Protein AF-D9QD78-F1 (afdb_monomer_lite)

pLDDT: mean 90.08, std 5.91, range [63.06, 95.75]

Secondary structure (DSSP, 8-state):
----------SS---------TTTHHHHHHHHHS-SS---SSSTT---SS-S-----S-TTSGGGSPEE-TTS---SEEEEEEEE--TTSPPEEEEEEEEEES-HHHHHHHHHHTT-

Sequence (117 aa):
MTSIIQRTYLAEAEFIVEVASDTHGELLRDALRAPKFSTYLGRKAFAPAFPFFLGATADVDVLHRIPACDLSGTKRDTARVQIHHRSAGLQTSAEHINVPAVQERSDWLEKTKALFT

Structure (mmCIF, N/CA/C/O backbone):
data_AF-D9QD78-F1
#
_entry.id   AF-D9QD78-F1
#
loop_
_atom_site.group_PDB
_atom_site.id
_atom_site.type_symbol
_atom_site.label_atom_id
_atom_site.label_alt_id
_atom_site.label_comp_id
_atom_site.label_asym_id
_atom_site.label_entity_id
_atom_site.label_seq_id
_atom_site.pdbx_PDB_ins_code
_atom_site.Cartn_x
_atom_site.Cartn_y
_atom_site.Cartn_z
_atom_site.occupancy
_atom_site.B_iso_or_equiv
_atom_site.auth_seq_id
_atom_site.auth_comp_id
_atom_site.auth_asym_id
_atom_site.auth_atom_id
_atom_site.pdbx_PDB_model_num
ATOM 1 N N . MET A 1 1 ? 17.825 23.545 29.064 1.00 63.06 1 MET A N 1
ATOM 2 C CA . MET A 1 1 ? 16.952 24.261 28.111 1.00 63.06 1 MET A CA 1
ATOM 3 C C . MET A 1 1 ? 16.081 23.221 27.427 1.00 63.06 1 MET A C 1
ATOM 5 O O . MET A 1 1 ? 16.634 22.291 26.856 1.00 63.06 1 MET A O 1
ATOM 9 N N . THR A 1 2 ? 14.759 23.322 27.550 1.00 88.50 2 THR A N 1
ATOM 10 C CA . THR A 1 2 ? 13.809 22.368 26.953 1.00 88.50 2 THR A CA 1
ATOM 11 C C . THR A 1 2 ? 13.148 23.031 25.751 1.00 88.50 2 THR A C 1
ATOM 13 O O . THR A 1 2 ? 12.710 24.172 25.859 1.00 88.50 2 THR A O 1
ATOM 16 N N . SER A 1 3 ? 13.093 22.334 24.615 1.00 89.31 3 SER A N 1
ATOM 17 C CA . SER A 1 3 ? 12.390 22.788 23.411 1.00 89.31 3 SER A CA 1
ATOM 18 C C . SER A 1 3 ? 11.127 21.955 23.209 1.00 89.31 3 SER A C 1
ATOM 20 O O . SER A 1 3 ? 11.166 20.733 23.363 1.00 89.31 3 SER A O 1
ATOM 22 N N . ILE A 1 4 ? 10.013 22.613 22.885 1.00 93.00 4 ILE A N 1
ATOM 23 C CA . ILE A 1 4 ? 8.709 21.983 22.656 1.00 93.00 4 ILE A CA 1
ATOM 24 C C . ILE A 1 4 ? 8.376 22.091 21.169 1.00 93.00 4 ILE A C 1
ATOM 26 O O . ILE A 1 4 ? 8.465 23.167 20.584 1.00 93.00 4 ILE A O 1
ATOM 30 N N . ILE A 1 5 ? 7.973 20.972 20.561 1.00 94.12 5 ILE A N 1
ATOM 31 C CA . ILE A 1 5 ? 7.585 20.904 19.149 1.00 94.12 5 ILE A CA 1
ATOM 32 C C . ILE A 1 5 ? 6.190 20.288 19.041 1.00 94.12 5 ILE A C 1
ATOM 34 O O . ILE A 1 5 ? 5.970 19.171 19.507 1.00 94.12 5 ILE A O 1
ATOM 38 N N . GLN A 1 6 ? 5.277 20.978 18.358 1.00 94.62 6 GLN A N 1
ATOM 39 C CA . GLN A 1 6 ? 3.948 20.467 18.013 1.00 94.62 6 GLN A CA 1
ATOM 40 C C . GLN A 1 6 ? 3.922 19.988 16.561 1.00 94.62 6 GLN A C 1
ATOM 42 O O . GLN A 1 6 ? 4.468 20.633 15.667 1.00 94.62 6 GLN A O 1
ATOM 47 N N . ARG A 1 7 ? 3.336 18.812 16.328 1.00 94.50 7 ARG A N 1
ATOM 48 C CA . ARG A 1 7 ? 3.312 18.128 15.029 1.00 94.50 7 ARG A CA 1
ATOM 49 C C . ARG A 1 7 ? 1.916 17.557 14.792 1.00 94.50 7 ARG A C 1
ATOM 51 O O . ARG A 1 7 ? 1.362 16.948 15.701 1.00 94.50 7 ARG A O 1
ATOM 58 N N . THR A 1 8 ? 1.401 17.723 13.579 1.00 95.69 8 THR A N 1
ATOM 59 C CA . THR A 1 8 ? 0.078 17.236 13.160 1.00 95.69 8 THR A CA 1
ATOM 60 C C . THR A 1 8 ? 0.227 15.959 12.340 1.00 95.69 8 THR A C 1
ATOM 62 O O . THR A 1 8 ? 1.149 15.855 11.528 1.00 95.69 8 THR A O 1
ATOM 65 N N . TYR A 1 9 ? -0.673 14.999 12.549 1.00 94.94 9 TYR A N 1
ATOM 66 C CA . TYR A 1 9 ? -0.672 13.702 11.873 1.00 94.94 9 TYR A CA 1
ATOM 67 C C . TYR A 1 9 ? -2.088 13.320 11.438 1.00 94.94 9 TYR A C 1
ATOM 69 O O . TYR A 1 9 ? -3.061 13.821 12.001 1.00 94.94 9 TYR A O 1
ATOM 77 N N . LEU A 1 10 ? -2.185 12.419 10.459 1.00 94.75 10 LEU A N 1
ATOM 78 C CA . LEU A 1 10 ? -3.434 11.754 10.093 1.00 94.75 10 LEU A CA 1
ATOM 79 C C . LEU A 1 10 ? -3.564 10.472 10.922 1.00 94.75 10 LEU A C 1
ATOM 81 O O . LEU A 1 10 ? -2.625 9.678 10.965 1.00 94.75 10 LEU A O 1
ATOM 85 N N . ALA A 1 11 ? -4.706 10.290 11.581 1.00 91.75 11 ALA A N 1
ATOM 86 C CA . ALA A 1 11 ? -5.044 9.072 12.311 1.00 91.75 11 ALA A CA 1
ATOM 87 C C . ALA A 1 11 ? -6.051 8.250 11.499 1.00 91.75 11 ALA A C 1
ATOM 89 O O . ALA A 1 11 ? -6.866 8.832 10.787 1.00 91.75 11 ALA A O 1
ATOM 90 N N . GLU A 1 12 ? -5.962 6.919 11.596 1.00 89.00 12 GLU A N 1
ATOM 91 C CA . GLU A 1 12 ? -6.886 5.969 10.944 1.00 89.00 12 GLU A CA 1
ATOM 92 C C . GLU A 1 12 ? -7.003 6.137 9.416 1.00 89.00 12 GLU A C 1
ATOM 94 O O . GLU A 1 12 ? -7.981 5.725 8.800 1.00 89.00 12 GLU A O 1
ATOM 99 N N . ALA A 1 13 ? -5.983 6.730 8.789 1.00 89.88 13 ALA A N 1
ATOM 100 C CA . ALA A 1 13 ? -5.914 6.902 7.346 1.00 89.88 13 ALA A CA 1
ATOM 101 C C . ALA A 1 13 ? -5.213 5.709 6.684 1.00 89.88 13 ALA A C 1
ATOM 103 O O . ALA A 1 13 ? -4.156 5.264 7.137 1.00 89.88 13 ALA A O 1
ATOM 104 N N . GLU A 1 14 ? -5.770 5.249 5.568 1.00 89.31 14 GLU A N 1
ATOM 105 C CA . GLU A 1 14 ? -5.217 4.187 4.731 1.00 89.31 14 GLU A CA 1
ATOM 106 C C . GLU A 1 14 ? -5.116 4.671 3.285 1.00 89.31 14 GLU A C 1
ATOM 108 O O . GLU A 1 14 ? -6.016 5.341 2.779 1.00 89.31 14 GLU A O 1
ATOM 113 N N . PHE A 1 15 ? -4.010 4.330 2.625 1.00 91.75 15 PHE A N 1
ATOM 114 C CA . PHE A 1 15 ? -3.773 4.658 1.225 1.00 91.75 15 PHE A CA 1
ATOM 115 C C . PHE A 1 15 ? -3.238 3.432 0.500 1.00 91.75 15 PHE A C 1
ATOM 117 O O . PHE A 1 15 ? -2.322 2.766 0.984 1.00 91.75 15 PHE A O 1
ATOM 124 N N . ILE A 1 16 ? -3.782 3.186 -0.686 1.00 92.69 16 ILE A N 1
ATOM 125 C CA . ILE A 1 16 ? -3.249 2.231 -1.652 1.00 92.69 16 ILE A CA 1
ATOM 126 C C . ILE A 1 16 ? -2.657 3.057 -2.783 1.00 92.69 16 ILE A C 1
ATOM 128 O O . ILE A 1 16 ? -3.298 3.984 -3.278 1.00 92.69 16 ILE A O 1
ATOM 132 N N . VAL A 1 17 ? -1.407 2.769 -3.133 1.00 92.62 17 VAL A N 1
ATOM 133 C CA . VAL A 1 17 ? -0.641 3.575 -4.081 1.00 92.62 17 VAL A CA 1
ATOM 134 C C . VAL A 1 17 ? -0.122 2.673 -5.183 1.00 92.62 17 VAL A C 1
ATOM 136 O O . VAL A 1 17 ? 0.597 1.712 -4.915 1.00 92.62 17 VAL A O 1
ATOM 139 N N . GLU A 1 18 ? -0.457 3.023 -6.417 1.00 92.50 18 GLU A N 1
ATOM 140 C CA . GLU A 1 18 ? 0.213 2.497 -7.597 1.00 92.50 18 GLU A CA 1
ATOM 141 C C . GLU A 1 18 ? 1.385 3.407 -7.962 1.00 92.50 18 GLU A C 1
ATOM 143 O O . GLU A 1 18 ? 1.284 4.636 -7.922 1.00 92.50 18 GLU A O 1
ATOM 148 N N . VAL A 1 19 ? 2.517 2.794 -8.299 1.00 90.50 19 VAL A N 1
ATOM 149 C CA . VAL A 1 19 ? 3.706 3.498 -8.775 1.00 90.50 19 VAL A CA 1
ATOM 150 C C . VAL A 1 19 ? 4.079 2.921 -10.131 1.00 90.50 19 VAL A C 1
ATOM 152 O O . VAL A 1 19 ? 4.591 1.806 -10.212 1.00 90.50 19 VAL A O 1
ATOM 155 N N . ALA A 1 20 ? 3.849 3.699 -11.186 1.00 88.25 20 ALA A N 1
ATOM 156 C CA . ALA A 1 20 ? 4.240 3.355 -12.546 1.00 88.25 20 ALA A CA 1
ATOM 157 C C . ALA A 1 20 ? 5.588 4.000 -12.908 1.00 88.25 20 ALA A C 1
ATOM 159 O O . ALA A 1 20 ? 5.851 5.163 -12.589 1.00 88.25 20 ALA A O 1
ATOM 160 N N . SER A 1 21 ? 6.460 3.243 -13.575 1.00 88.44 21 SER A N 1
ATOM 161 C CA . SER A 1 21 ? 7.715 3.758 -14.125 1.00 88.44 21 SER A CA 1
ATOM 162 C C . SER A 1 21 ? 8.142 2.956 -15.345 1.00 88.44 21 SER A C 1
ATOM 164 O O . SER A 1 21 ? 8.458 1.773 -15.222 1.00 88.44 21 SER A O 1
ATOM 166 N N . ASP A 1 22 ? 8.258 3.634 -16.486 1.00 87.81 22 ASP A N 1
ATOM 167 C CA . ASP A 1 22 ? 8.696 3.025 -17.749 1.00 87.81 22 ASP A CA 1
ATOM 168 C C . ASP A 1 22 ? 10.150 2.532 -17.699 1.00 87.81 22 ASP A C 1
ATOM 170 O O . ASP A 1 22 ? 10.553 1.667 -18.470 1.00 87.81 22 ASP A O 1
ATOM 174 N N . THR A 1 23 ? 10.966 3.096 -16.802 1.00 93.12 23 THR A N 1
ATOM 175 C CA . THR A 1 23 ? 12.417 2.850 -16.761 1.00 93.12 23 THR A CA 1
ATOM 176 C C . THR A 1 23 ? 12.856 2.021 -15.556 1.00 93.12 23 THR A C 1
ATOM 178 O O . THR A 1 23 ? 13.826 1.274 -15.651 1.00 93.12 23 THR A O 1
ATOM 181 N N . HIS A 1 24 ? 12.177 2.145 -14.410 1.00 93.38 24 HIS A N 1
ATOM 182 C CA . HIS A 1 24 ? 12.681 1.622 -13.132 1.00 93.38 24 HIS A CA 1
ATOM 183 C C . HIS A 1 24 ? 11.719 0.663 -12.415 1.00 93.38 24 HIS A C 1
ATOM 185 O O . HIS A 1 24 ? 11.946 0.358 -11.244 1.00 93.38 24 HIS A O 1
ATOM 191 N N . GLY A 1 25 ? 10.666 0.169 -13.078 1.00 91.94 25 GLY A N 1
ATOM 192 C CA . GLY A 1 25 ? 9.656 -0.701 -12.456 1.00 91.94 25 GLY A CA 1
ATOM 193 C C . GLY A 1 25 ? 10.242 -1.936 -11.755 1.00 91.94 25 GLY A C 1
ATOM 194 O O . GLY A 1 25 ? 9.961 -2.174 -10.581 1.00 91.94 25 GLY A O 1
ATOM 195 N N . GLU A 1 26 ? 11.131 -2.668 -12.431 1.00 91.94 26 GLU A N 1
ATOM 196 C CA . GLU A 1 26 ? 11.797 -3.861 -11.881 1.00 91.94 26 GLU A CA 1
ATOM 197 C C . GLU A 1 26 ? 12.650 -3.535 -10.643 1.00 91.94 26 GLU A C 1
ATOM 199 O O . GLU A 1 26 ? 12.554 -4.204 -9.614 1.00 91.94 26 GLU A O 1
ATOM 204 N N . LEU A 1 27 ? 13.431 -2.451 -10.710 1.00 94.19 27 LEU A N 1
ATOM 205 C CA . LEU A 1 27 ? 14.271 -1.996 -9.601 1.00 94.19 27 LEU A CA 1
ATOM 206 C C . LEU A 1 27 ? 13.427 -1.618 -8.376 1.00 94.19 27 LEU A C 1
ATOM 208 O O . LEU A 1 27 ? 13.781 -1.963 -7.247 1.00 94.19 27 LEU A O 1
ATOM 212 N N . LEU A 1 28 ? 12.316 -0.907 -8.595 1.00 93.12 28 LEU A N 1
ATOM 213 C CA . LEU A 1 28 ? 11.390 -0.514 -7.533 1.00 93.12 28 LEU A CA 1
ATOM 214 C C . LEU A 1 28 ? 10.746 -1.738 -6.883 1.00 93.12 28 LEU A C 1
ATOM 216 O O . LEU A 1 28 ? 10.738 -1.837 -5.655 1.00 93.12 28 LEU A O 1
ATOM 220 N N . ARG A 1 29 ? 10.263 -2.690 -7.689 1.00 93.56 29 ARG A N 1
ATOM 221 C CA . ARG A 1 29 ? 9.678 -3.946 -7.205 1.00 93.56 29 ARG A CA 1
ATOM 222 C C . ARG A 1 29 ? 10.645 -4.691 -6.289 1.00 93.56 29 ARG A C 1
ATOM 224 O O . ARG A 1 29 ? 10.267 -5.087 -5.187 1.00 93.56 29 ARG A O 1
ATOM 231 N N . ASP A 1 30 ? 11.888 -4.869 -6.724 1.00 93.62 30 ASP A N 1
ATOM 232 C CA . ASP A 1 30 ? 12.878 -5.643 -5.975 1.00 93.62 30 ASP A CA 1
ATOM 233 C C . ASP A 1 30 ? 13.276 -4.933 -4.671 1.00 93.62 30 ASP A C 1
ATOM 235 O O . ASP A 1 30 ? 13.351 -5.563 -3.612 1.00 93.62 30 ASP A O 1
ATOM 239 N N . ALA A 1 31 ? 13.445 -3.607 -4.716 1.00 94.38 31 ALA A N 1
ATOM 240 C CA . ALA A 1 31 ? 13.751 -2.800 -3.537 1.00 94.38 31 ALA A CA 1
ATOM 241 C C . ALA A 1 31 ? 12.604 -2.774 -2.511 1.00 94.38 31 ALA A C 1
ATOM 243 O O . ALA A 1 31 ? 12.865 -2.752 -1.310 1.00 94.38 31 ALA A O 1
ATOM 244 N N . LEU A 1 32 ? 11.345 -2.786 -2.961 1.00 93.25 32 LEU A N 1
ATOM 245 C CA . LEU A 1 32 ? 10.170 -2.808 -2.084 1.00 93.25 32 LEU A CA 1
ATOM 246 C C . LEU A 1 32 ? 9.895 -4.197 -1.499 1.00 93.25 32 LEU A C 1
ATOM 248 O O . LEU A 1 32 ? 9.435 -4.298 -0.362 1.00 93.25 32 LEU A O 1
ATOM 252 N N . ARG A 1 33 ? 10.213 -5.267 -2.238 1.00 92.25 33 ARG A N 1
ATOM 253 C CA . ARG A 1 33 ? 10.097 -6.650 -1.755 1.00 92.25 33 ARG A CA 1
ATOM 254 C C . ARG A 1 33 ? 11.129 -6.974 -0.669 1.00 92.25 33 ARG A C 1
ATOM 256 O O . ARG A 1 33 ? 10.820 -7.733 0.246 1.00 92.25 33 ARG A O 1
ATOM 263 N N . ALA A 1 34 ? 12.334 -6.413 -0.762 1.00 93.31 34 ALA A N 1
ATOM 264 C CA . ALA A 1 34 ? 13.419 -6.627 0.198 1.00 93.31 34 ALA A CA 1
ATOM 265 C C . ALA A 1 34 ? 14.077 -5.290 0.604 1.00 93.31 34 ALA A C 1
ATOM 267 O O . ALA A 1 34 ? 15.199 -4.985 0.181 1.00 93.31 34 ALA A O 1
ATOM 268 N N . PRO A 1 35 ? 13.394 -4.465 1.419 1.00 94.25 35 PRO A N 1
ATOM 269 C CA . PRO A 1 35 ? 13.860 -3.121 1.724 1.00 94.25 35 PRO A CA 1
ATOM 270 C C . PRO A 1 35 ? 15.127 -3.141 2.589 1.00 94.25 35 PRO A C 1
ATOM 272 O O . PRO A 1 35 ? 15.180 -3.767 3.646 1.00 94.25 35 PRO A O 1
ATOM 275 N N . LYS A 1 36 ? 16.156 -2.394 2.160 1.00 95.75 36 LYS A N 1
ATOM 276 C CA . LYS A 1 36 ? 17.422 -2.235 2.908 1.00 95.75 36 LYS A CA 1
ATOM 277 C C . LYS A 1 36 ? 17.270 -1.406 4.186 1.00 95.75 36 LYS A C 1
ATOM 279 O O . LYS A 1 36 ? 18.069 -1.537 5.108 1.00 95.75 36 LYS A O 1
ATOM 284 N N . PHE A 1 37 ? 16.266 -0.534 4.227 1.00 93.75 37 PHE A N 1
ATOM 285 C CA . PHE A 1 37 ? 15.946 0.317 5.369 1.00 93.75 37 PHE A CA 1
ATOM 286 C C . PHE A 1 37 ? 14.536 0.011 5.862 1.00 93.75 37 PHE A C 1
ATOM 288 O O . PHE A 1 37 ? 13.675 -0.379 5.078 1.00 93.75 37 PHE A O 1
ATOM 295 N N . SER A 1 38 ? 14.277 0.234 7.150 1.00 93.38 38 SER A N 1
ATOM 296 C CA . SER A 1 38 ? 12.928 0.094 7.701 1.00 93.38 38 SER A CA 1
ATOM 297 C C . SER A 1 38 ? 11.947 1.013 6.971 1.00 93.38 38 SER A C 1
ATOM 299 O O . SER A 1 38 ? 12.179 2.219 6.879 1.00 93.38 38 SER A O 1
ATOM 301 N N . THR A 1 39 ? 10.840 0.452 6.499 1.00 95.12 39 THR A N 1
ATOM 302 C CA . THR A 1 39 ? 9.726 1.195 5.901 1.00 95.12 39 THR A CA 1
ATOM 303 C C . THR A 1 39 ? 8.914 1.902 6.986 1.00 95.12 39 THR A C 1
ATOM 305 O O . THR A 1 39 ? 8.673 1.328 8.049 1.00 95.12 39 THR A O 1
ATOM 308 N N . TYR A 1 40 ? 8.478 3.135 6.731 1.00 95.50 40 TYR A N 1
ATOM 309 C CA . TYR A 1 40 ? 7.678 3.928 7.668 1.00 95.50 40 TYR A CA 1
ATOM 310 C C . TYR A 1 40 ? 6.768 4.921 6.939 1.00 95.50 40 TYR A C 1
ATOM 312 O O . TYR A 1 40 ? 7.038 5.313 5.805 1.00 95.50 40 TYR A O 1
ATOM 320 N N . LEU A 1 41 ? 5.703 5.363 7.611 1.00 94.94 41 LEU A N 1
ATOM 321 C CA . LEU A 1 41 ? 4.702 6.278 7.060 1.00 94.94 41 LEU A CA 1
ATOM 322 C C . LEU A 1 41 ? 5.009 7.719 7.481 1.00 94.94 41 LEU A C 1
ATOM 324 O O . LEU A 1 41 ? 4.586 8.204 8.531 1.00 94.94 41 LEU A O 1
ATOM 328 N N . GLY A 1 42 ? 5.839 8.396 6.685 1.00 93.75 42 GLY A N 1
ATOM 329 C CA . GLY A 1 42 ? 6.280 9.779 6.906 1.00 93.75 42 GLY A CA 1
ATOM 330 C C . GLY A 1 42 ? 7.320 9.944 8.020 1.00 93.75 42 GLY A C 1
ATOM 331 O O . GLY A 1 42 ? 8.302 10.663 7.842 1.00 93.75 42 GLY A O 1
ATOM 332 N N . ARG A 1 43 ? 7.166 9.258 9.160 1.00 94.00 43 ARG A N 1
ATOM 333 C CA . ARG A 1 43 ? 8.161 9.230 10.246 1.00 94.00 43 ARG A CA 1
ATOM 334 C C . ARG A 1 43 ? 8.374 7.834 10.796 1.00 94.00 43 ARG A C 1
ATOM 336 O O . ARG A 1 43 ? 7.428 7.075 10.931 1.00 94.00 43 ARG A O 1
ATOM 343 N N . LYS A 1 44 ? 9.603 7.563 11.248 1.00 94.75 44 LYS A N 1
ATOM 344 C CA . LYS A 1 44 ? 10.029 6.269 11.810 1.00 94.75 44 LYS A CA 1
ATOM 345 C C . LYS A 1 44 ? 9.190 5.777 13.003 1.00 94.75 44 LYS A C 1
ATOM 347 O O . LYS A 1 44 ? 9.171 4.584 13.266 1.00 94.75 44 LYS A O 1
ATOM 352 N N . ALA A 1 45 ? 8.497 6.674 13.708 1.00 94.31 45 ALA A N 1
ATOM 353 C CA . ALA A 1 45 ? 7.575 6.313 14.789 1.00 94.31 45 ALA A CA 1
ATOM 354 C C . ALA A 1 45 ? 6.277 5.635 14.299 1.00 94.31 45 ALA A C 1
ATOM 356 O O . ALA A 1 45 ? 5.559 5.065 15.112 1.00 94.31 45 ALA A O 1
ATOM 357 N N . PHE A 1 46 ? 5.976 5.690 12.998 1.00 94.44 46 PHE A N 1
ATOM 358 C CA . PHE A 1 46 ? 4.770 5.122 12.398 1.00 94.44 46 PHE A CA 1
ATOM 359 C C . PHE A 1 46 ? 5.148 3.974 11.460 1.00 94.44 46 PHE A C 1
ATOM 361 O O . PHE A 1 46 ? 5.468 4.182 10.286 1.00 94.44 46 PHE A O 1
ATOM 368 N N . ALA A 1 47 ? 5.151 2.758 12.005 1.00 93.38 47 ALA A N 1
ATOM 369 C CA . ALA A 1 47 ? 5.345 1.545 11.222 1.00 93.38 47 ALA A CA 1
ATOM 370 C C . ALA A 1 47 ? 4.083 1.229 10.390 1.00 93.38 47 ALA A C 1
ATOM 372 O O . ALA A 1 47 ? 2.973 1.503 10.853 1.00 93.38 47 ALA A O 1
ATOM 373 N N . PRO A 1 48 ? 4.220 0.649 9.185 1.00 92.69 48 PRO A N 1
ATOM 374 C CA . PRO A 1 48 ? 3.078 0.157 8.419 1.00 92.69 48 PRO A CA 1
ATOM 375 C C . PRO A 1 48 ? 2.334 -0.941 9.191 1.00 92.69 48 PRO A C 1
ATOM 377 O O . PRO A 1 48 ? 2.963 -1.852 9.727 1.00 92.69 48 PRO A O 1
ATOM 380 N N . ALA A 1 49 ? 1.002 -0.865 9.241 1.00 88.12 49 ALA A N 1
ATOM 381 C CA . ALA A 1 49 ? 0.164 -1.842 9.949 1.00 88.12 49 ALA A CA 1
ATOM 382 C C . ALA A 1 49 ? -0.117 -3.124 9.136 1.00 88.12 49 ALA A C 1
ATOM 384 O O . ALA A 1 49 ? -0.576 -4.122 9.683 1.00 88.12 49 ALA A O 1
ATOM 385 N N . PHE A 1 50 ? 0.155 -3.100 7.832 1.00 84.62 50 PHE A N 1
ATOM 386 C CA . PHE A 1 50 ? -0.000 -4.211 6.891 1.00 84.62 50 PHE A CA 1
ATOM 387 C C . PHE A 1 50 ? 1.170 -4.184 5.884 1.00 84.62 50 PHE A C 1
ATOM 389 O O . PHE A 1 50 ? 1.964 -3.235 5.925 1.00 84.62 50 PHE A O 1
ATOM 396 N N . PRO A 1 51 ? 1.345 -5.210 5.021 1.00 88.44 51 PRO A N 1
ATOM 397 C CA . PRO A 1 51 ? 2.480 -5.274 4.103 1.00 88.44 51 PRO A CA 1
ATOM 398 C C . PRO A 1 51 ? 2.668 -3.979 3.308 1.00 88.44 51 PRO A C 1
ATOM 400 O O . PRO A 1 51 ? 1.754 -3.518 2.630 1.00 88.44 51 PRO A O 1
ATOM 403 N N . PHE A 1 52 ? 3.871 -3.402 3.386 1.00 92.12 52 PHE A N 1
ATOM 404 C CA . PHE A 1 52 ? 4.196 -2.136 2.718 1.00 92.12 52 PHE A CA 1
ATOM 405 C C . PHE A 1 52 ? 4.180 -2.252 1.186 1.00 92.12 52 PHE A C 1
ATOM 407 O O . PHE A 1 52 ? 3.983 -1.265 0.486 1.00 92.12 52 PHE A O 1
ATOM 414 N N . PHE A 1 53 ? 4.385 -3.465 0.670 1.00 93.81 53 PHE A N 1
ATOM 415 C CA . PHE A 1 53 ? 4.349 -3.787 -0.748 1.00 93.81 53 PHE A CA 1
ATOM 416 C C . PHE A 1 53 ? 3.316 -4.892 -0.990 1.00 93.81 53 PHE A C 1
ATOM 418 O O . PHE A 1 53 ? 3.470 -5.998 -0.469 1.00 93.81 53 PHE A O 1
ATOM 425 N N . LEU A 1 54 ? 2.262 -4.580 -1.753 1.00 92.56 54 LEU A N 1
ATOM 426 C CA . LEU A 1 54 ? 1.162 -5.510 -2.044 1.00 92.56 54 LEU A CA 1
ATOM 427 C C . LEU A 1 54 ? 1.463 -6.420 -3.243 1.00 92.56 54 LEU A C 1
ATOM 429 O O . LEU A 1 54 ? 1.083 -7.588 -3.232 1.00 92.56 54 LEU A O 1
ATOM 433 N N . GLY A 1 55 ? 2.179 -5.908 -4.246 1.00 93.00 55 GLY A N 1
ATOM 434 C CA . GLY A 1 55 ? 2.534 -6.658 -5.444 1.00 93.00 55 GLY A CA 1
ATOM 435 C C . GLY A 1 55 ? 2.914 -5.757 -6.615 1.00 93.00 55 GLY A C 1
ATOM 436 O O . GLY A 1 55 ? 2.924 -4.533 -6.502 1.00 93.00 55 GLY A O 1
ATOM 437 N N . ALA A 1 56 ? 3.260 -6.385 -7.735 1.00 93.19 56 ALA A N 1
ATOM 438 C CA . ALA A 1 56 ? 3.503 -5.721 -9.009 1.00 93.19 56 ALA A CA 1
ATOM 439 C C . ALA A 1 56 ? 2.738 -6.470 -10.098 1.00 93.19 56 ALA A C 1
ATOM 441 O O . ALA A 1 56 ? 2.676 -7.697 -10.075 1.00 93.19 56 ALA A O 1
ATOM 442 N N . THR A 1 57 ? 2.168 -5.732 -11.039 1.00 92.19 57 THR A N 1
ATOM 443 C CA . THR A 1 57 ? 1.427 -6.273 -12.177 1.00 92.19 57 THR A CA 1
ATOM 444 C C . THR A 1 57 ? 1.581 -5.332 -13.370 1.00 92.19 57 THR A C 1
ATOM 446 O O . THR A 1 57 ? 1.893 -4.156 -13.189 1.00 92.19 57 THR A O 1
ATOM 449 N N . ALA A 1 58 ? 1.397 -5.858 -14.580 1.00 88.75 58 ALA A N 1
ATOM 450 C CA . ALA A 1 58 ? 1.298 -5.060 -15.805 1.00 88.75 58 ALA A CA 1
ATOM 451 C C . ALA A 1 58 ? -0.139 -4.563 -16.064 1.00 88.75 58 ALA A C 1
ATOM 453 O O . ALA A 1 58 ? -0.378 -3.829 -17.020 1.00 88.75 58 ALA A O 1
ATOM 454 N N . ASP A 1 59 ? -1.094 -4.999 -15.243 1.00 91.06 59 ASP A N 1
ATOM 455 C CA . ASP A 1 59 ? -2.497 -4.622 -15.335 1.00 91.06 59 ASP A CA 1
ATOM 456 C C . ASP A 1 59 ? 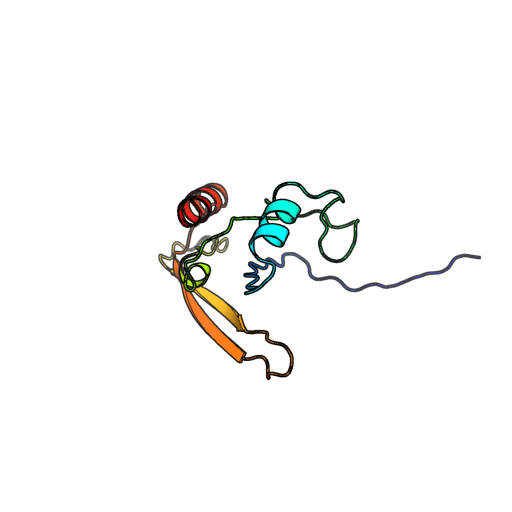-2.721 -3.202 -14.795 1.00 91.06 59 ASP A C 1
ATOM 458 O O . ASP A 1 59 ? -2.633 -2.966 -13.589 1.00 91.06 59 ASP A O 1
ATOM 462 N N . VAL A 1 60 ? -3.009 -2.271 -15.705 1.00 86.19 60 VAL A N 1
ATOM 463 C CA . VAL A 1 60 ? -3.191 -0.837 -15.419 1.00 86.19 60 VAL A CA 1
ATOM 464 C C . VAL A 1 60 ? -4.495 -0.512 -14.684 1.00 86.19 60 VAL A C 1
ATOM 466 O O . VAL A 1 60 ? -4.630 0.579 -14.141 1.00 86.19 60 VAL A O 1
ATOM 469 N N . ASP A 1 61 ? -5.438 -1.455 -14.629 1.00 89.06 61 ASP A N 1
ATOM 470 C CA . ASP A 1 61 ? -6.739 -1.289 -13.972 1.00 89.06 61 ASP A CA 1
ATOM 471 C C . ASP A 1 61 ? -6.800 -2.078 -12.650 1.00 89.06 61 ASP A C 1
ATOM 473 O O . ASP A 1 61 ? -7.873 -2.363 -12.103 1.00 89.06 61 ASP A O 1
ATOM 477 N N . VAL A 1 62 ? -5.645 -2.490 -12.107 1.00 92.00 62 VAL A N 1
ATOM 478 C CA . VAL A 1 62 ? -5.595 -3.257 -10.856 1.00 92.00 62 VAL A CA 1
ATOM 479 C C . VAL A 1 62 ? -6.172 -2.469 -9.682 1.00 92.00 62 VAL A C 1
ATOM 481 O O . VAL A 1 62 ? -6.931 -3.044 -8.899 1.00 92.00 62 VAL A O 1
ATOM 484 N N . LEU A 1 63 ? -5.902 -1.160 -9.590 1.00 90.06 63 LEU A N 1
ATOM 485 C CA . LEU A 1 63 ? -6.440 -0.299 -8.531 1.00 90.06 63 LEU A CA 1
ATOM 486 C C . LEU A 1 63 ? -7.973 -0.332 -8.476 1.00 90.06 63 LEU A C 1
ATOM 488 O O . LEU A 1 63 ? -8.541 -0.341 -7.384 1.00 90.06 63 LEU A O 1
ATOM 492 N N . HIS A 1 64 ? -8.645 -0.420 -9.627 1.00 91.62 64 HIS A N 1
ATOM 493 C CA . HIS A 1 64 ? -10.109 -0.452 -9.728 1.00 91.62 64 HIS A CA 1
ATOM 494 C C . HIS A 1 64 ? -10.730 -1.772 -9.268 1.00 91.62 64 HIS A C 1
ATOM 496 O O . HIS A 1 64 ? -11.950 -1.871 -9.140 1.00 91.62 64 HIS A O 1
ATOM 502 N N . ARG A 1 65 ? -9.912 -2.797 -9.012 1.00 93.00 65 ARG A N 1
ATOM 503 C CA . ARG A 1 65 ? -10.364 -4.123 -8.569 1.00 93.00 65 ARG A CA 1
ATOM 504 C C . ARG A 1 65 ? -9.957 -4.456 -7.143 1.00 93.00 65 ARG A C 1
ATOM 506 O O . ARG A 1 65 ? -10.483 -5.423 -6.591 1.00 93.00 65 ARG A O 1
ATOM 513 N N . ILE A 1 66 ? -9.060 -3.677 -6.536 1.00 94.25 66 ILE A N 1
ATOM 514 C CA . ILE A 1 66 ? -8.692 -3.877 -5.135 1.00 94.25 66 ILE A CA 1
ATOM 515 C C . ILE A 1 66 ? -9.923 -3.585 -4.265 1.00 94.25 66 ILE A C 1
ATOM 517 O O . ILE A 1 66 ? -10.468 -2.481 -4.332 1.00 94.25 66 ILE A O 1
ATOM 521 N N . PRO A 1 67 ? -10.388 -4.554 -3.456 1.00 94.56 67 PRO A N 1
ATOM 522 C CA . PRO A 1 67 ? -11.560 -4.346 -2.625 1.00 94.56 67 PRO A CA 1
ATOM 523 C C . PRO A 1 67 ? -11.309 -3.273 -1.561 1.00 94.56 67 PRO A C 1
ATOM 525 O O . PRO A 1 67 ? -10.182 -3.094 -1.101 1.00 94.56 67 PRO A O 1
ATOM 528 N N . ALA A 1 68 ? -12.363 -2.607 -1.098 1.00 92.69 68 ALA A N 1
ATOM 529 C CA . ALA A 1 68 ? -12.296 -1.780 0.105 1.00 92.69 68 ALA A CA 1
ATOM 530 C C . ALA A 1 68 ? -12.814 -2.561 1.317 1.00 92.69 68 ALA A C 1
ATOM 532 O O . ALA A 1 68 ? -13.811 -3.280 1.232 1.00 92.69 68 ALA A O 1
ATOM 533 N N . CYS A 1 69 ? -12.151 -2.396 2.460 1.00 88.88 69 CYS A N 1
ATOM 534 C CA . CYS A 1 69 ? -12.606 -2.967 3.722 1.00 88.88 69 CYS A CA 1
ATOM 535 C C . CYS A 1 69 ? -13.641 -2.026 4.361 1.00 88.88 69 CYS A C 1
ATOM 537 O O . CYS A 1 69 ? -13.278 -0.969 4.879 1.00 88.88 69 CYS A O 1
ATOM 539 N N . ASP A 1 70 ? -14.927 -2.377 4.291 1.00 83.19 70 ASP A N 1
ATOM 540 C CA . ASP A 1 70 ? -16.009 -1.601 4.906 1.00 83.19 70 ASP A CA 1
ATOM 541 C C . ASP A 1 70 ? -16.202 -2.056 6.359 1.00 83.19 70 ASP A C 1
ATOM 543 O O . ASP A 1 70 ? -16.901 -3.025 6.646 1.00 83.19 70 ASP A O 1
ATOM 547 N N . LEU A 1 71 ? -15.568 -1.333 7.285 1.00 71.19 71 LEU A N 1
ATOM 548 C CA . LEU A 1 71 ? -15.667 -1.582 8.727 1.00 71.19 71 LEU A CA 1
ATOM 549 C C . LEU A 1 71 ? -16.925 -0.965 9.364 1.00 71.19 71 LEU A C 1
ATOM 551 O O . LEU A 1 71 ? -17.087 -1.032 10.581 1.00 71.19 71 LEU A O 1
ATOM 555 N N . SER A 1 72 ? -17.830 -0.366 8.577 1.00 74.25 72 SER A N 1
ATOM 556 C CA . SER A 1 72 ? -19.056 0.254 9.105 1.00 74.25 72 SER A CA 1
ATOM 557 C C . SER A 1 72 ? -20.090 -0.758 9.615 1.00 74.25 72 SER A C 1
ATOM 559 O O . SER A 1 72 ? -21.115 -0.363 10.171 1.00 74.25 72 SER A O 1
ATOM 561 N N . GLY A 1 73 ? -19.854 -2.061 9.416 1.00 68.19 73 GLY A N 1
ATOM 562 C CA . GLY A 1 73 ? -20.724 -3.151 9.871 1.00 68.19 73 GLY A CA 1
ATOM 563 C C . GLY A 1 73 ? -21.996 -3.338 9.038 1.00 68.19 73 GLY A C 1
ATOM 564 O O . GLY A 1 73 ? -22.781 -4.248 9.303 1.00 68.19 73 GLY A O 1
ATOM 565 N N . THR A 1 74 ? -22.210 -2.509 8.013 1.00 75.12 74 THR A N 1
ATOM 566 C CA . THR A 1 74 ? -23.295 -2.698 7.045 1.00 75.12 74 THR A CA 1
ATOM 567 C C . THR A 1 74 ? -22.778 -3.539 5.886 1.00 75.12 74 THR A C 1
ATOM 569 O O . THR A 1 74 ? -21.873 -3.115 5.168 1.00 75.12 74 THR A O 1
ATOM 572 N N . LYS A 1 75 ? -23.372 -4.717 5.660 1.00 78.19 75 LYS A N 1
ATOM 573 C CA . LYS A 1 75 ? -23.040 -5.524 4.480 1.00 78.19 75 LYS A CA 1
ATOM 574 C C . LYS A 1 75 ? -23.404 -4.759 3.210 1.00 78.19 75 LYS A C 1
ATOM 576 O O . LYS A 1 75 ? -24.573 -4.465 2.966 1.00 78.19 75 LYS A O 1
ATOM 581 N N . ARG A 1 76 ? -22.385 -4.465 2.412 1.00 83.88 76 ARG A N 1
ATOM 582 C CA . ARG A 1 76 ? -22.491 -3.915 1.062 1.00 83.88 76 ARG A CA 1
ATOM 583 C C . ARG A 1 76 ? -21.648 -4.766 0.133 1.00 83.88 76 ARG A C 1
ATOM 585 O O . ARG A 1 76 ? -20.599 -5.251 0.547 1.00 83.88 76 ARG A O 1
ATOM 592 N N . ASP A 1 77 ? -22.091 -4.890 -1.111 1.00 88.00 77 ASP A N 1
ATOM 593 C CA . ASP A 1 77 ? -21.337 -5.608 -2.143 1.00 88.00 77 ASP A CA 1
ATOM 594 C C . ASP A 1 77 ? -20.254 -4.718 -2.768 1.00 88.00 77 ASP A C 1
ATOM 596 O O . ASP A 1 77 ? -19.220 -5.205 -3.224 1.00 88.00 77 ASP A O 1
ATOM 600 N N . THR A 1 78 ? -20.461 -3.397 -2.747 1.00 91.81 78 THR A N 1
ATOM 601 C CA . THR A 1 78 ? -19.530 -2.407 -3.297 1.00 91.81 78 THR A CA 1
ATOM 602 C C . THR A 1 78 ? -19.295 -1.247 -2.340 1.00 91.81 78 THR A C 1
ATOM 604 O O . THR A 1 78 ? -20.221 -0.793 -1.663 1.00 91.81 78 THR A O 1
ATOM 607 N N . ALA A 1 79 ? -18.081 -0.709 -2.360 1.00 91.06 79 ALA A N 1
ATOM 608 C CA . ALA A 1 79 ? -17.682 0.487 -1.637 1.00 91.06 79 ALA A CA 1
ATOM 609 C C . ALA A 1 79 ? -17.243 1.576 -2.615 1.00 91.06 79 ALA A C 1
ATOM 611 O O . ALA A 1 79 ? -16.592 1.302 -3.625 1.00 91.06 79 ALA A O 1
ATOM 612 N N . ARG A 1 80 ? -17.581 2.825 -2.291 1.00 91.38 80 ARG A N 1
ATOM 613 C CA . ARG A 1 80 ? -17.157 3.986 -3.070 1.00 91.38 80 ARG A CA 1
ATOM 614 C C . ARG A 1 80 ? -15.809 4.471 -2.555 1.00 91.38 80 ARG A C 1
ATOM 616 O O . ARG A 1 80 ? -15.707 4.859 -1.394 1.00 91.38 80 ARG A O 1
ATOM 623 N N . VAL A 1 81 ? -14.807 4.490 -3.424 1.00 91.44 81 VAL A N 1
ATOM 624 C CA . VAL A 1 81 ? -13.463 4.999 -3.119 1.00 91.44 81 VAL A CA 1
ATOM 625 C C . VAL A 1 81 ? -13.113 6.162 -4.038 1.00 91.44 81 VAL A C 1
ATOM 627 O O . VAL A 1 81 ? -13.724 6.350 -5.094 1.00 91.44 81 VAL A O 1
ATOM 630 N N . GLN A 1 82 ? -12.147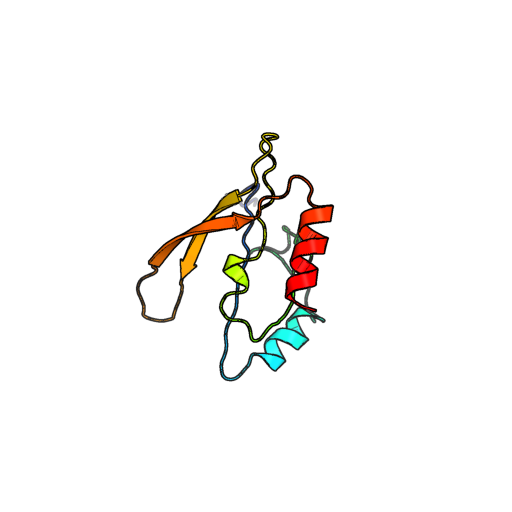 6.966 -3.607 1.00 93.31 82 GLN A N 1
ATOM 631 C CA . GLN A 1 82 ? -11.620 8.083 -4.378 1.00 93.31 82 GLN A CA 1
ATOM 632 C C . GLN A 1 82 ? -10.225 7.724 -4.885 1.00 93.31 82 GLN A C 1
ATOM 634 O O . GLN A 1 82 ? -9.345 7.398 -4.089 1.00 93.31 82 GLN A O 1
ATOM 639 N N . ILE A 1 83 ? -10.022 7.805 -6.198 1.00 91.25 83 ILE A N 1
ATOM 640 C CA . ILE A 1 83 ? -8.700 7.669 -6.812 1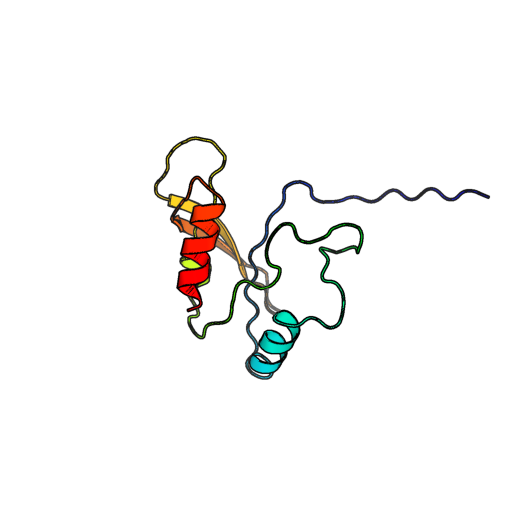.00 91.25 83 ILE A CA 1
ATOM 641 C C . ILE A 1 83 ? -8.165 9.062 -7.107 1.00 91.25 83 ILE A C 1
ATOM 643 O O . ILE A 1 83 ? -8.868 9.910 -7.659 1.00 91.25 83 ILE A O 1
ATOM 647 N N . HIS A 1 84 ? -6.911 9.291 -6.726 1.00 90.94 84 HIS A N 1
ATOM 648 C CA . HIS A 1 84 ? -6.187 10.521 -7.010 1.00 90.94 84 HIS A CA 1
ATOM 649 C C . HIS A 1 84 ? -5.084 10.246 -8.023 1.00 90.94 84 HIS A C 1
ATOM 651 O O . HIS A 1 84 ? -4.121 9.546 -7.715 1.00 90.94 84 HIS A O 1
ATOM 657 N N . HIS A 1 85 ? -5.183 10.870 -9.192 1.00 87.81 85 HIS A N 1
ATOM 658 C CA . HIS A 1 85 ? -4.169 10.757 -10.232 1.00 87.81 85 HIS A CA 1
ATOM 659 C C . HIS A 1 85 ? -3.137 11.871 -10.062 1.00 87.81 85 HIS A C 1
ATOM 661 O O . HIS A 1 85 ? -3.471 13.061 -10.009 1.00 87.81 85 HIS A O 1
ATOM 667 N N . ARG A 1 86 ? -1.866 11.487 -9.921 1.00 84.81 86 ARG A N 1
ATOM 668 C CA . ARG A 1 86 ? -0.742 12.405 -9.701 1.00 84.81 86 ARG A CA 1
ATOM 669 C C . ARG A 1 86 ? 0.328 12.144 -10.756 1.00 84.81 86 ARG A C 1
ATOM 671 O O . ARG A 1 86 ? 0.916 11.070 -10.788 1.00 84.81 86 ARG A O 1
ATOM 678 N N . SER A 1 87 ? 0.636 13.160 -11.554 1.00 81.94 87 SER A N 1
ATOM 679 C CA . SER A 1 87 ? 1.745 13.128 -12.511 1.00 81.94 87 SER A CA 1
ATOM 680 C C . SER A 1 87 ? 2.507 14.449 -12.454 1.00 81.94 87 SER A C 1
ATOM 682 O O . SER A 1 87 ? 1.928 15.500 -12.168 1.00 81.94 87 SER A O 1
ATOM 684 N N . ALA A 1 88 ? 3.817 14.406 -12.700 1.00 80.31 88 ALA A N 1
ATOM 685 C CA . ALA A 1 88 ? 4.658 15.597 -12.645 1.00 80.31 88 ALA A CA 1
ATOM 686 C C . ALA A 1 88 ? 4.179 16.655 -13.655 1.00 80.31 88 ALA A C 1
ATOM 688 O O . ALA A 1 88 ? 4.034 16.371 -14.840 1.00 80.31 88 ALA A O 1
ATOM 689 N N . GLY A 1 89 ? 3.932 17.879 -13.179 1.00 80.38 89 GLY A N 1
ATOM 690 C CA . GLY A 1 89 ? 3.514 19.004 -14.0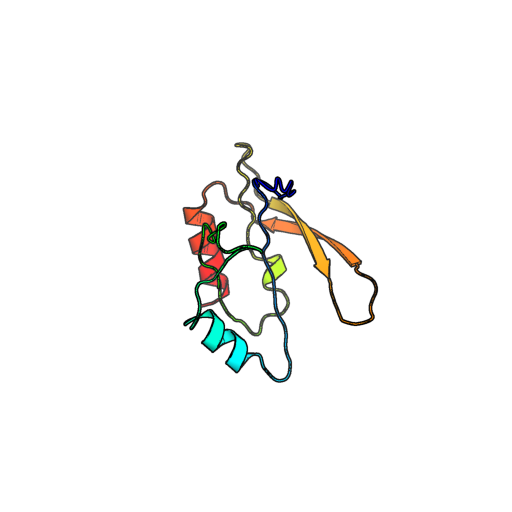24 1.00 80.38 89 GLY A CA 1
ATOM 691 C C . GLY A 1 89 ? 2.034 19.026 -14.425 1.00 80.38 89 GLY A C 1
ATOM 692 O O . GLY A 1 89 ? 1.619 19.980 -15.079 1.00 80.38 89 GLY A O 1
ATOM 693 N N . LEU A 1 90 ? 1.226 18.040 -14.018 1.00 79.62 90 LEU A N 1
ATOM 694 C CA . LEU A 1 90 ? -0.212 18.003 -14.301 1.00 79.62 90 LEU A CA 1
ATOM 695 C C . LEU A 1 90 ? -1.044 18.346 -13.061 1.00 79.62 90 LEU A C 1
ATOM 697 O O . LEU A 1 90 ? -0.647 18.093 -11.920 1.00 79.62 90 LEU A O 1
ATOM 701 N N . GLN A 1 91 ? -2.224 18.935 -13.287 1.00 80.50 91 GLN A N 1
ATOM 702 C CA . GLN A 1 91 ? -3.197 19.114 -12.216 1.00 80.50 91 GLN A CA 1
ATOM 703 C C . GLN A 1 91 ? -3.652 17.753 -11.699 1.00 80.50 91 GLN A C 1
ATOM 705 O O . GLN A 1 91 ? -3.857 16.808 -12.454 1.00 80.50 91 GLN A O 1
ATOM 710 N N . THR A 1 92 ? -3.819 17.670 -10.385 1.00 83.12 92 THR A N 1
ATOM 711 C CA . THR A 1 92 ? -4.365 16.473 -9.750 1.00 83.12 92 THR A CA 1
ATOM 712 C C . THR A 1 92 ? -5.839 16.365 -10.083 1.00 83.12 92 THR A C 1
ATOM 714 O O . THR A 1 92 ? -6.607 17.264 -9.744 1.00 83.12 92 THR A O 1
ATOM 717 N N . SER A 1 93 ? -6.227 15.259 -10.706 1.00 85.19 93 SER A N 1
ATOM 718 C CA . SER A 1 93 ? -7.627 14.888 -10.852 1.00 85.19 93 SER A CA 1
ATOM 719 C C . SER A 1 93 ? -8.006 13.884 -9.771 1.00 85.19 93 SER A C 1
ATOM 721 O O . SER A 1 93 ? -7.167 13.149 -9.236 1.00 85.19 93 SER A O 1
ATOM 723 N N . ALA A 1 94 ? -9.284 13.893 -9.413 1.00 88.25 94 ALA A N 1
ATOM 724 C CA . ALA A 1 94 ? -9.855 12.866 -8.572 1.00 88.25 94 ALA A CA 1
ATOM 725 C C . ALA A 1 94 ? -11.105 12.309 -9.233 1.00 88.25 94 ALA A C 1
ATOM 727 O O . ALA A 1 94 ? -11.926 13.061 -9.760 1.00 88.25 94 ALA A O 1
ATOM 728 N N . GLU A 1 95 ? -11.256 10.999 -9.153 1.00 91.62 95 GLU A N 1
ATOM 729 C CA . GLU A 1 95 ? -12.445 10.297 -9.607 1.00 91.62 95 GLU A CA 1
ATOM 730 C C . GLU A 1 95 ? -13.001 9.429 -8.487 1.00 91.62 95 GLU A C 1
ATOM 732 O O . GLU A 1 95 ? -12.289 9.037 -7.560 1.00 91.62 95 GLU A O 1
ATOM 737 N 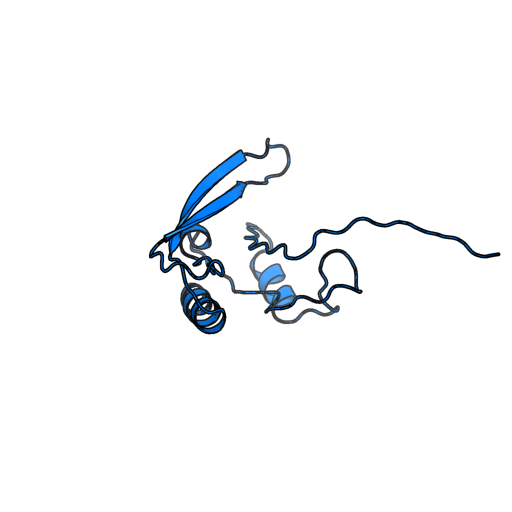N . HIS A 1 96 ? -14.299 9.156 -8.564 1.00 92.69 96 HIS A N 1
ATOM 738 C CA . HIS A 1 96 ? -14.947 8.216 -7.666 1.00 92.69 96 HIS A CA 1
ATOM 739 C C . HIS A 1 96 ? -15.246 6.943 -8.428 1.00 92.69 96 HIS A C 1
ATOM 741 O O . HIS A 1 96 ? -15.886 6.998 -9.477 1.00 92.69 96 HIS A O 1
ATOM 747 N N . ILE A 1 97 ? -14.860 5.817 -7.849 1.00 92.88 97 ILE A N 1
ATOM 748 C CA . ILE A 1 97 ? -15.145 4.502 -8.408 1.00 92.88 97 ILE A CA 1
ATOM 749 C C . ILE A 1 97 ? -15.833 3.632 -7.359 1.00 92.88 97 ILE A C 1
ATOM 751 O O . ILE A 1 97 ? -15.734 3.888 -6.155 1.00 92.88 97 ILE A O 1
ATOM 755 N N . ASN A 1 98 ? -16.531 2.602 -7.828 1.00 93.12 98 ASN A N 1
ATOM 756 C CA . ASN A 1 98 ? -17.056 1.551 -6.970 1.00 93.12 98 ASN A CA 1
ATOM 757 C C . ASN A 1 98 ? -16.153 0.330 -7.101 1.00 93.12 98 ASN A C 1
ATOM 759 O O . ASN A 1 98 ? -15.950 -0.163 -8.208 1.00 93.12 98 ASN A O 1
ATOM 763 N N . VAL A 1 99 ? -15.645 -0.150 -5.973 1.00 93.81 99 VAL A N 1
ATOM 764 C CA . VAL A 1 99 ? -14.841 -1.373 -5.876 1.00 93.81 99 VAL A CA 1
ATOM 765 C C . VAL A 1 99 ? -15.598 -2.417 -5.059 1.00 93.81 99 VAL A C 1
ATOM 767 O O . VAL A 1 99 ? -16.506 -2.045 -4.306 1.00 93.81 99 VAL A O 1
ATOM 770 N N . PRO A 1 100 ? -15.260 -3.714 -5.164 1.00 94.12 100 PRO A N 1
ATOM 771 C CA . PRO A 1 100 ? -15.839 -4.725 -4.288 1.00 94.12 100 PRO A CA 1
ATOM 772 C C . PRO A 1 100 ? -15.630 -4.358 -2.814 1.00 94.12 100 PRO A C 1
ATOM 774 O O . PRO A 1 100 ? -14.578 -3.844 -2.436 1.00 94.12 100 PRO A O 1
ATOM 777 N N . ALA A 1 101 ? -16.624 -4.614 -1.971 1.00 93.69 101 ALA A N 1
ATOM 778 C CA . ALA A 1 101 ? -16.506 -4.409 -0.533 1.00 93.69 101 ALA A CA 1
ATOM 779 C C . ALA A 1 101 ? -16.293 -5.741 0.191 1.00 93.69 101 ALA A C 1
ATOM 781 O O . ALA A 1 101 ? -16.881 -6.767 -0.151 1.00 93.69 101 ALA A O 1
ATOM 782 N N . VAL A 1 102 ? -15.451 -5.713 1.218 1.00 93.75 102 VAL A N 1
ATOM 783 C CA . VAL A 1 102 ? -15.205 -6.840 2.125 1.00 93.75 102 VAL A CA 1
ATOM 784 C C . VAL A 1 102 ? -15.364 -6.380 3.565 1.00 93.75 102 VAL A C 1
ATOM 786 O O . VAL A 1 102 ? -15.173 -5.207 3.872 1.00 93.75 102 VAL A O 1
ATOM 789 N N . GLN A 1 103 ? -15.750 -7.302 4.442 1.00 90.38 103 GLN A N 1
ATOM 790 C CA . GLN A 1 103 ? -16.078 -6.996 5.841 1.00 90.38 103 GLN A CA 1
ATOM 791 C C . GLN A 1 103 ? -14.927 -7.328 6.799 1.00 90.38 103 GLN A C 1
ATOM 793 O O . GLN A 1 103 ? -14.904 -6.861 7.934 1.00 90.38 103 GLN A O 1
ATOM 798 N N . GLU A 1 104 ? -13.961 -8.130 6.345 1.00 90.25 104 GLU A N 1
ATOM 799 C CA . GLU A 1 104 ? -12.832 -8.577 7.153 1.00 90.25 104 GLU A CA 1
ATOM 800 C C . GLU A 1 104 ? -11.504 -8.281 6.459 1.00 90.25 104 GLU A C 1
ATOM 802 O O . GLU A 1 104 ? -11.358 -8.413 5.241 1.00 90.25 104 GLU A O 1
ATOM 807 N N . ARG A 1 105 ? -10.493 -7.913 7.254 1.00 89.62 105 ARG A N 1
ATOM 808 C CA . ARG A 1 105 ? -9.150 -7.604 6.742 1.00 89.62 105 ARG A CA 1
ATOM 809 C C . ARG A 1 105 ? -8.421 -8.840 6.204 1.00 89.62 105 ARG A C 1
ATOM 811 O O . ARG A 1 105 ? -7.594 -8.708 5.307 1.00 89.62 105 ARG A O 1
ATOM 818 N N . SER A 1 106 ? -8.717 -10.018 6.745 1.00 91.56 106 SER A N 1
ATOM 819 C CA . SER A 1 106 ? -8.242 -11.314 6.246 1.00 91.56 106 SER A CA 1
ATOM 820 C C . SER A 1 106 ? -8.692 -11.544 4.801 1.00 91.56 106 SER A C 1
ATOM 822 O O . SER A 1 106 ? -7.851 -11.750 3.930 1.00 91.56 106 SER A O 1
ATOM 824 N N . ASP A 1 107 ? -9.996 -11.413 4.545 1.00 92.88 107 ASP A N 1
ATOM 825 C CA . ASP A 1 107 ? -10.601 -11.544 3.211 1.00 92.88 107 ASP A CA 1
ATOM 826 C C . ASP A 1 107 ? -10.070 -10.469 2.250 1.00 92.88 107 ASP A C 1
ATOM 828 O O . ASP A 1 107 ? -9.704 -10.757 1.110 1.00 92.88 107 ASP A O 1
ATOM 832 N N . TRP A 1 108 ? -9.928 -9.229 2.736 1.00 93.00 108 TRP A N 1
ATOM 833 C CA . TRP A 1 108 ? -9.281 -8.160 1.974 1.00 93.00 108 TRP A CA 1
ATOM 834 C C . TRP A 1 108 ? -7.880 -8.554 1.498 1.00 93.00 108 TRP A C 1
ATOM 836 O O . TRP A 1 108 ? -7.559 -8.382 0.321 1.00 93.00 108 TRP A O 1
ATOM 846 N N . LEU A 1 109 ? -7.046 -9.088 2.396 1.00 91.56 109 LEU A N 1
ATOM 847 C CA . LEU A 1 109 ? -5.666 -9.450 2.085 1.00 91.56 109 LEU A CA 1
ATOM 848 C C . LEU A 1 109 ? -5.600 -10.611 1.088 1.00 91.56 109 LEU A C 1
ATOM 850 O O . LEU A 1 109 ? -4.785 -10.573 0.168 1.00 91.56 109 LEU A O 1
ATOM 854 N N . GLU A 1 110 ? -6.458 -11.617 1.247 1.00 93.56 110 GLU A N 1
ATOM 855 C CA . GLU A 1 110 ? -6.526 -12.774 0.352 1.00 93.56 110 GLU A CA 1
ATOM 856 C C . GLU A 1 110 ? -6.933 -12.365 -1.069 1.00 93.56 110 GLU A C 1
ATOM 858 O O . GLU A 1 110 ? -6.208 -12.646 -2.028 1.00 93.56 110 GLU A O 1
ATOM 863 N N . LYS A 1 111 ? -8.035 -11.618 -1.202 1.00 94.19 111 LYS A N 1
ATOM 864 C CA . LYS A 1 111 ? -8.520 -11.124 -2.499 1.00 94.19 111 LYS A CA 1
ATOM 865 C C . LYS A 1 111 ? -7.539 -10.167 -3.158 1.00 94.19 111 LYS A C 1
ATOM 867 O O . LYS A 1 111 ? -7.316 -10.264 -4.358 1.00 94.19 111 LYS A O 1
ATOM 872 N N . THR A 1 112 ? -6.921 -9.276 -2.383 1.00 94.00 112 THR A N 1
ATOM 873 C CA . THR A 1 112 ? -5.915 -8.341 -2.904 1.00 94.00 112 THR A CA 1
ATOM 874 C C . THR A 1 112 ? -4.689 -9.092 -3.411 1.00 94.00 112 THR A C 1
ATOM 876 O O . THR A 1 112 ? -4.210 -8.812 -4.503 1.00 94.00 112 THR A O 1
ATOM 879 N N . LYS A 1 113 ? -4.203 -10.094 -2.670 1.00 92.56 113 LYS A N 1
ATOM 880 C CA . LYS A 1 113 ? -3.060 -10.915 -3.090 1.00 92.56 113 LYS A CA 1
ATOM 881 C C . LYS A 1 113 ? -3.328 -11.646 -4.410 1.00 92.56 113 LYS A C 1
ATOM 883 O O . LYS A 1 113 ? -2.430 -11.723 -5.248 1.00 92.56 113 LYS A O 1
ATOM 888 N N . ALA A 1 114 ? -4.549 -12.141 -4.613 1.00 93.94 114 ALA A N 1
ATOM 889 C CA . ALA A 1 114 ? -4.944 -12.829 -5.841 1.00 93.94 114 ALA A CA 1
ATOM 890 C C . ALA A 1 114 ? -4.861 -11.943 -7.101 1.00 93.94 114 ALA A C 1
ATOM 892 O O . ALA A 1 114 ? -4.771 -12.475 -8.200 1.00 93.94 114 ALA A O 1
ATOM 893 N N . LEU A 1 115 ? -4.844 -10.612 -6.959 1.00 94.00 115 LEU A N 1
ATOM 894 C CA . LEU A 1 115 ? -4.686 -9.679 -8.084 1.00 94.00 115 LEU A CA 1
ATOM 895 C C . LEU A 1 115 ? -3.235 -9.544 -8.574 1.00 94.00 115 LEU A C 1
ATOM 897 O O . LEU A 1 115 ? -3.002 -9.005 -9.653 1.00 94.00 115 LEU A O 1
ATOM 901 N N . PHE A 1 116 ? -2.263 -10.003 -7.782 1.00 89.94 116 PHE A N 1
ATOM 902 C CA . PHE A 1 116 ? -0.827 -9.862 -8.056 1.00 89.94 116 PHE A CA 1
ATOM 903 C C . PHE A 1 116 ? -0.106 -11.210 -8.218 1.00 89.94 116 PHE A C 1
ATOM 905 O O . PHE A 1 116 ? 1.125 -11.254 -8.156 1.00 89.94 116 PHE A O 1
ATOM 912 N N . THR A 1 117 ? -0.865 -12.301 -8.355 1.00 72.25 117 THR A N 1
ATOM 913 C CA . THR A 1 117 ? -0.361 -13.673 -8.539 1.00 72.25 117 THR A CA 1
ATOM 914 C C . THR A 1 117 ? -0.576 -14.107 -9.980 1.00 72.25 117 THR A C 1
ATOM 916 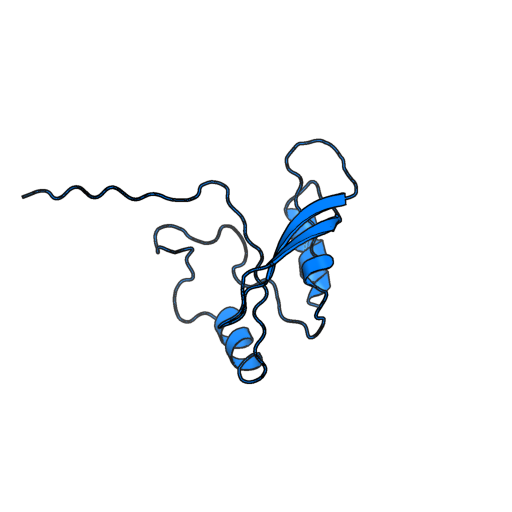O O . THR A 1 117 ? 0.355 -14.727 -10.537 1.00 72.25 117 THR A O 1
#

Foldseek 3Di:
DDDDDDDDDDPPDDDDDDDDDPPCQVVVQVCLVPPPDQDADVDPVHHDPDRPDLADDPDPCLVLAQEAADCVPDDDQWDKDKDWDDDPPDDIDIDIHIYGYDHDVVVSSVSSSVSHD

Radius of gyration: 16.91 Å; chains: 1; bounding box: 41×38×46 Å

Organism: Corynebacterium pseudotuberculosis (strain C231) (NCBI:txid681645)

InterPro domains:
  IPR021124 CRISPR-associated protein, Cas5 [PF09704] (2-70)